Protein AF-A0A2H0BUA4-F1 (afdb_monomer)

Radius of gyration: 14.49 Å; Cα contacts (8 Å, |Δi|>4): 77; chains: 1; bounding box: 46×23×37 Å

Solvent-accessible surface area (backbone atoms only — not comparable to full-atom values): 4467 Å² total; per-residue (Å²): 133,90,78,86,80,80,75,81,68,81,67,81,66,40,30,24,57,42,50,44,51,49,34,52,78,66,73,44,50,66,62,55,47,16,63,73,26,76,36,60,51,68,57,49,54,30,23,54,72,54,74,45,84,78,73,52,70,70,50,43,52,25,44,17,66,68,61,74,48,54,60,63,68,36,45,103

Sequence (76 aa):
MTSKSSKKKYALSKIAKNVQTRREDMELTRDQLSRKAKVNYNTIVKLESGANKNPTAKTLIGLSHVLNCSVEDLLT

InterPro domains:
  IPR001387 Cro/C1-type, helix-turn-helix domain [PF01381] (21-74)
  IPR001387 Cro/C1-type, helix-turn-helix domain [PS50943] (19-74)
  IPR001387 Cro/C1-type, helix-turn-helix domain [SM00530] (18-74)
  IPR001387 Cro/C1-type, helix-turn-helix domain [cd00093] (16-74)
  IPR010982 Lambda repressor-like, DNA-binding domain superfamily [G3DSA:1.10.260.40] (3-76)
  IPR010982 Lambda repressor-like, DNA-binding domain superfamily [SSF47413] (11-75)

pLDDT: mean 87.98, std 17.74, range [40.84, 98.69]

Nearest PDB structures (foldseek):
  1zz7-assembly1_B-2  TM=8.497E-0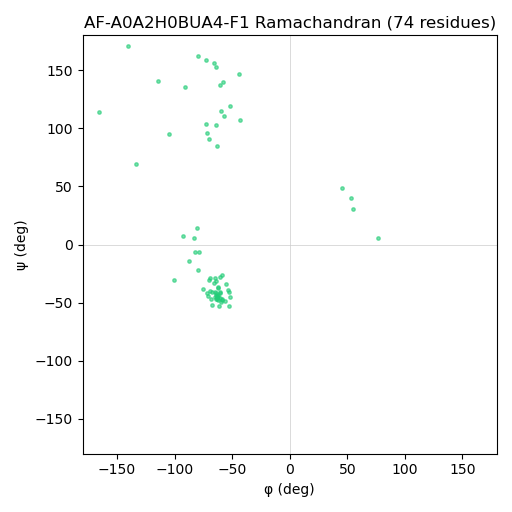1  e=2.333E-04  Streptomyces wedmorensis
  1zz6-assembly1_A-2  TM=8.400E-01  e=2.633E-04  Streptomyces wedmorensis
  2bno-assembly1_A-2  TM=8.281E-01  e=2.333E-04  Streptomyces wedmorensis
  1zz7-assembly1_A-2  TM=8.445E-01  e=3.156E-04  Streptomyces wedmorensis
  1zzb-assembly1_A-2  TM=8.415E-01  e=4.019E-04  Streptomyces wedmorensis

Organism: NCBI:txid1975041

Secondary structure (DSSP, 8-state):
--------------HHHHHHHHHHHTT--HHHHHHHHT--HHHHHHHHTTS-SS--HHHHHHHHHHTTS-HHHHH-

Structure (mmCIF, N/CA/C/O backbone):
data_AF-A0A2H0BUA4-F1
#
_entry.id   AF-A0A2H0BUA4-F1
#
loop_
_atom_site.group_PDB
_atom_site.id
_atom_site.type_symbol
_atom_site.label_atom_id
_atom_site.label_alt_id
_atom_site.label_comp_id
_atom_site.label_asym_id
_atom_site.label_entity_id
_atom_site.label_seq_id
_atom_site.pdbx_PDB_ins_code
_atom_site.Cartn_x
_atom_site.Cartn_y
_atom_site.Cartn_z
_atom_site.occupancy
_atom_site.B_iso_or_equiv
_atom_site.auth_seq_id
_atom_site.auth_comp_id
_atom_site.auth_asym_id
_atom_site.auth_atom_id
_atom_site.pdbx_PDB_model_num
ATOM 1 N N . MET A 1 1 ? -35.529 13.110 26.366 1.00 40.84 1 MET A N 1
ATOM 2 C CA . MET A 1 1 ? -35.492 11.7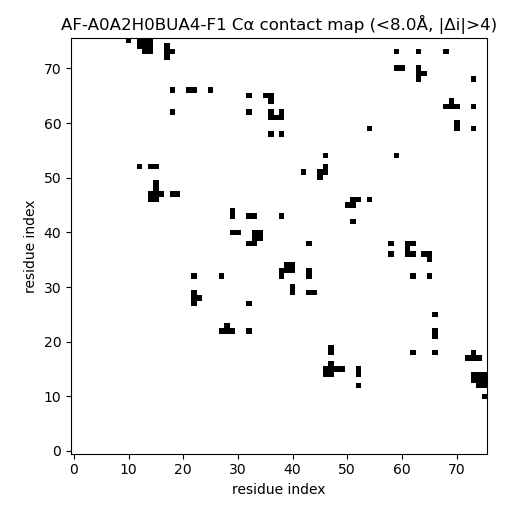89 25.705 1.00 40.84 1 MET A CA 1
ATOM 3 C C . MET A 1 1 ? -34.844 11.970 24.344 1.00 40.84 1 MET A C 1
ATOM 5 O O . MET A 1 1 ? -35.019 13.014 23.732 1.00 40.84 1 MET A O 1
ATOM 9 N N . THR A 1 2 ? -33.986 11.018 23.994 1.00 46.84 2 THR A N 1
ATOM 10 C CA . THR A 1 2 ? -33.067 10.934 22.843 1.00 46.84 2 THR A CA 1
ATOM 11 C C . THR A 1 2 ? -33.716 11.372 21.519 1.00 46.84 2 THR A C 1
ATOM 13 O O . THR A 1 2 ? -34.911 11.189 21.338 1.00 46.84 2 THR A O 1
ATOM 16 N N . SER A 1 3 ? -33.010 11.991 20.566 1.00 43.97 3 SER A N 1
ATOM 17 C CA . SER A 1 3 ? -31.994 11.308 19.752 1.00 43.97 3 SER A CA 1
ATOM 18 C C . SER A 1 3 ? -31.099 12.301 18.994 1.00 43.97 3 SER A C 1
ATOM 20 O O . SER A 1 3 ? -31.546 12.962 18.057 1.00 43.97 3 SER A O 1
ATOM 22 N N . LYS A 1 4 ? -29.801 12.355 19.324 1.00 48.16 4 LYS A N 1
ATOM 23 C CA . LYS A 1 4 ? -28.778 12.850 18.388 1.00 48.16 4 LYS A CA 1
ATOM 24 C C . LYS A 1 4 ? -28.602 11.781 17.309 1.00 48.16 4 LYS A C 1
ATOM 26 O O . LYS A 1 4 ? -27.996 10.744 17.560 1.00 48.16 4 LYS A O 1
ATOM 31 N N . SER A 1 5 ? -29.156 12.022 16.123 1.00 47.75 5 SER A N 1
ATOM 32 C CA . SER A 1 5 ? -28.901 11.199 14.939 1.00 47.75 5 SER A CA 1
ATOM 33 C C . SER A 1 5 ? -27.420 11.321 14.561 1.00 47.75 5 SER A C 1
ATOM 35 O O . SER A 1 5 ? -26.964 12.348 14.054 1.00 47.75 5 SER A O 1
ATOM 37 N N . SER A 1 6 ? -26.650 10.287 14.905 1.00 51.72 6 SER A N 1
ATOM 38 C CA . SER A 1 6 ? -25.225 10.147 14.617 1.00 51.72 6 SER A CA 1
ATOM 39 C C . SER A 1 6 ? -25.027 9.931 13.118 1.00 51.72 6 SER A C 1
ATOM 41 O O . SER A 1 6 ? -25.039 8.808 12.618 1.00 51.72 6 SER A O 1
ATOM 43 N N . LYS A 1 7 ? -24.851 11.019 12.364 1.00 45.19 7 LYS A N 1
ATOM 44 C CA . LYS A 1 7 ? -24.307 10.928 11.008 1.00 45.19 7 LYS A CA 1
ATOM 45 C C . LYS A 1 7 ? -22.820 10.593 11.134 1.00 45.19 7 LYS A C 1
ATOM 47 O O . LYS A 1 7 ? -22.002 11.496 11.306 1.00 45.19 7 LYS A O 1
ATOM 52 N N . LYS A 1 8 ? -22.464 9.305 11.042 1.00 48.34 8 LYS A N 1
ATOM 53 C CA . LYS A 1 8 ? -21.081 8.853 10.809 1.00 48.34 8 LYS A CA 1
ATOM 54 C C . LYS A 1 8 ? -20.666 9.372 9.425 1.00 48.34 8 LYS A C 1
ATOM 56 O O . LYS A 1 8 ? -20.880 8.735 8.402 1.00 48.34 8 LYS A O 1
ATOM 61 N N . LYS A 1 9 ? -20.190 10.617 9.407 1.00 46.22 9 LYS A N 1
ATOM 62 C CA . LYS A 1 9 ? -19.650 11.339 8.255 1.00 46.22 9 LYS A CA 1
ATOM 63 C C . LYS A 1 9 ? -18.497 10.493 7.724 1.00 46.22 9 LYS A C 1
ATOM 65 O O . LYS A 1 9 ? -17.517 10.337 8.444 1.00 46.22 9 LYS A O 1
ATOM 70 N N . TYR A 1 10 ? -18.657 9.895 6.542 1.00 49.81 10 TYR A N 1
ATOM 71 C CA . TYR A 1 10 ? -17.623 9.104 5.872 1.00 49.81 10 TYR A CA 1
ATOM 72 C C . TYR A 1 10 ? -16.290 9.849 5.987 1.00 49.81 10 TYR A C 1
ATOM 74 O O . TYR A 1 10 ? -16.135 10.936 5.424 1.00 49.81 10 TYR A O 1
ATOM 82 N N . ALA A 1 11 ? -15.390 9.337 6.832 1.00 56.00 11 ALA A N 1
ATOM 83 C CA . ALA A 1 11 ? -14.098 9.960 7.059 1.00 56.00 11 ALA A CA 1
ATOM 84 C C . ALA A 1 11 ? -13.384 10.041 5.707 1.00 56.00 11 ALA A C 1
ATOM 86 O O . ALA A 1 11 ? -13.500 9.116 4.902 1.00 56.00 11 ALA A O 1
ATOM 87 N N . LEU A 1 12 ? -12.685 11.148 5.431 1.00 59.19 12 LEU A N 1
ATOM 88 C CA . LEU A 1 12 ? -11.815 11.201 4.257 1.00 59.19 12 LEU A CA 1
ATOM 89 C C . LEU A 1 12 ? -10.905 9.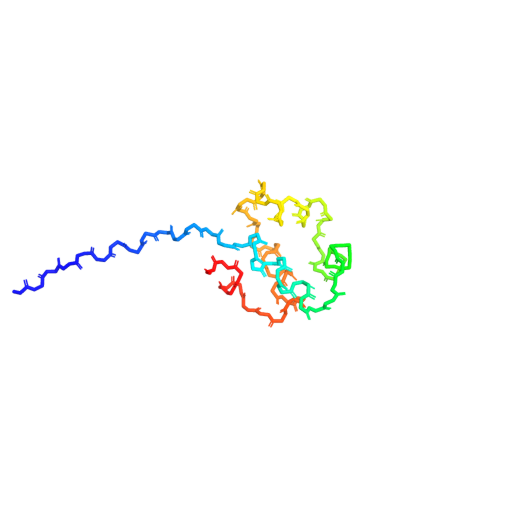970 4.308 1.00 59.19 12 LEU A C 1
ATOM 91 O O . LEU A 1 12 ? -10.174 9.813 5.285 1.00 59.19 12 LEU A O 1
ATOM 95 N N . SER A 1 13 ? -10.987 9.097 3.298 1.00 65.69 13 SER A N 1
ATOM 96 C CA . SER A 1 13 ? -10.247 7.836 3.305 1.00 65.69 13 SER A CA 1
ATOM 97 C C . SER A 1 13 ? -8.755 8.142 3.405 1.00 65.69 13 SER A C 1
ATOM 99 O O . SER A 1 13 ? -8.178 8.726 2.481 1.00 65.69 13 SER A O 1
ATOM 101 N N . LYS A 1 14 ? -8.117 7.738 4.504 1.00 87.38 14 LYS A N 1
ATOM 102 C CA . LYS A 1 14 ? -6.671 7.911 4.714 1.00 87.38 14 LYS A CA 1
ATOM 103 C C . LYS A 1 14 ? -5.841 6.843 4.001 1.00 87.38 14 LYS A C 1
ATOM 105 O O . LYS A 1 14 ? -4.641 6.738 4.227 1.00 87.38 14 LYS A O 1
ATOM 110 N N . ILE A 1 15 ? -6.464 6.105 3.085 1.00 92.62 15 ILE A N 1
ATOM 111 C CA . ILE A 1 15 ? -5.895 4.938 2.420 1.00 92.62 15 ILE A CA 1
ATOM 112 C C . ILE A 1 15 ? -4.544 5.172 1.763 1.00 92.62 15 ILE A C 1
ATOM 114 O O . ILE A 1 15 ? -3.659 4.336 1.906 1.00 92.62 15 ILE A O 1
ATOM 118 N N . ALA A 1 16 ? -4.354 6.317 1.106 1.00 94.62 16 ALA A N 1
ATOM 119 C CA . ALA A 1 16 ? -3.073 6.661 0.498 1.00 94.62 16 ALA A CA 1
ATOM 120 C C . ALA A 1 16 ? -1.939 6.626 1.535 1.00 94.62 16 ALA A C 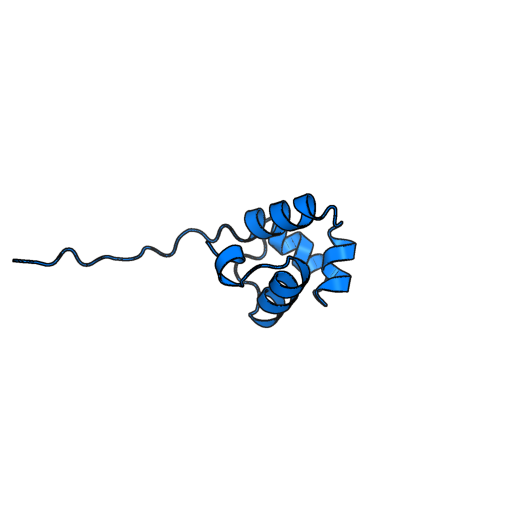1
ATOM 122 O O . ALA A 1 16 ? -0.926 5.960 1.331 1.00 94.62 16 ALA A O 1
ATOM 123 N N . LYS A 1 17 ? -2.163 7.279 2.683 1.00 95.00 17 LYS A N 1
ATOM 124 C CA . LYS A 1 17 ? -1.199 7.352 3.779 1.00 95.00 17 LYS A CA 1
ATOM 125 C C . LYS A 1 17 ? -1.055 6.008 4.489 1.00 95.00 17 LYS A C 1
ATOM 127 O O . LYS A 1 17 ? 0.065 5.581 4.725 1.00 95.00 17 LYS A O 1
ATOM 132 N N . ASN A 1 18 ? -2.158 5.317 4.776 1.00 95.50 18 ASN A N 1
ATOM 133 C CA . ASN A 1 18 ? -2.122 4.035 5.485 1.00 95.50 18 ASN A CA 1
ATOM 134 C C . ASN A 1 18 ? -1.361 2.966 4.688 1.00 95.50 18 ASN A C 1
ATOM 136 O O . ASN A 1 18 ? -0.542 2.247 5.254 1.00 95.50 18 ASN A O 1
ATOM 140 N N . VAL A 1 19 ? -1.596 2.882 3.373 1.00 96.94 19 VAL A N 1
ATOM 141 C CA . VAL A 1 19 ? -0.864 1.961 2.489 1.00 96.94 19 VAL A CA 1
ATOM 142 C C . VAL A 1 19 ? 0.612 2.338 2.424 1.00 96.94 19 VAL A C 1
ATOM 144 O O . VAL A 1 19 ? 1.457 1.457 2.560 1.00 96.94 19 VAL A O 1
ATOM 147 N N . GLN A 1 20 ? 0.924 3.629 2.259 1.00 97.50 20 GLN A N 1
ATOM 148 C CA . GLN A 1 20 ? 2.305 4.098 2.191 1.00 97.50 20 GLN A CA 1
ATOM 149 C C . GLN A 1 20 ? 3.077 3.791 3.480 1.00 97.50 20 GLN A C 1
ATOM 151 O O . GLN A 1 20 ? 4.133 3.169 3.411 1.00 97.50 20 GLN A O 1
ATOM 156 N N . THR A 1 21 ? 2.547 4.195 4.637 1.00 97.12 21 THR A N 1
ATOM 157 C CA . THR A 1 21 ? 3.211 4.013 5.933 1.00 97.12 21 THR A CA 1
ATOM 158 C C . THR A 1 21 ? 3.454 2.536 6.211 1.00 97.12 21 THR A C 1
ATOM 160 O O . THR A 1 21 ? 4.592 2.149 6.430 1.00 97.12 21 THR A O 1
ATOM 163 N N . ARG A 1 22 ? 2.439 1.675 6.060 1.00 97.50 22 ARG A N 1
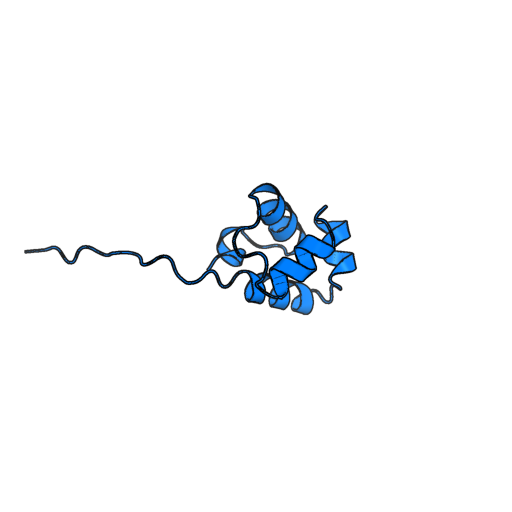ATOM 164 C CA . ARG A 1 22 ? 2.611 0.228 6.273 1.00 97.50 22 ARG A CA 1
ATOM 165 C C . ARG A 1 22 ? 3.613 -0.397 5.304 1.00 97.50 22 ARG A C 1
ATOM 167 O O . ARG A 1 22 ? 4.355 -1.294 5.682 1.00 97.50 22 ARG A O 1
ATOM 174 N N . ARG A 1 23 ? 3.638 0.055 4.044 1.00 98.25 23 ARG A N 1
ATOM 175 C CA . ARG A 1 23 ? 4.626 -0.410 3.063 1.00 98.25 23 ARG A CA 1
ATOM 176 C C . ARG A 1 23 ? 6.047 -0.057 3.512 1.00 98.25 23 ARG A C 1
ATOM 178 O O . ARG A 1 23 ? 6.938 -0.893 3.389 1.00 98.25 23 ARG A O 1
ATOM 185 N N . GLU A 1 24 ? 6.247 1.173 3.975 1.00 98.19 24 GLU A N 1
ATOM 186 C CA . GLU A 1 24 ? 7.541 1.691 4.429 1.00 98.19 24 GLU A CA 1
ATOM 187 C C . GLU A 1 24 ? 7.992 1.031 5.737 1.00 98.19 24 GLU A C 1
ATOM 189 O O . GLU A 1 24 ? 9.148 0.631 5.820 1.00 98.19 24 GLU A O 1
ATOM 194 N N . ASP A 1 25 ? 7.078 0.789 6.680 1.00 98.00 25 ASP A N 1
ATOM 195 C CA . ASP A 1 25 ? 7.343 0.046 7.923 1.00 98.00 25 ASP A CA 1
ATOM 196 C C . ASP A 1 25 ? 7.804 -1.399 7.657 1.00 98.00 25 ASP A C 1
ATOM 198 O O . ASP A 1 25 ? 8.527 -1.993 8.451 1.00 98.00 25 ASP A O 1
ATOM 202 N N . MET A 1 26 ? 7.387 -1.975 6.526 1.00 97.38 26 MET A N 1
ATOM 203 C CA . MET A 1 26 ? 7.814 -3.298 6.059 1.00 97.38 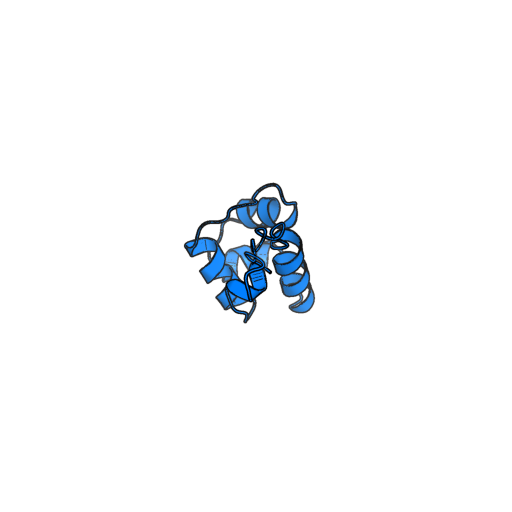26 MET A CA 1
ATOM 204 C C . MET A 1 26 ? 9.019 -3.252 5.106 1.00 97.38 26 MET A C 1
ATOM 206 O O . MET A 1 26 ? 9.343 -4.269 4.491 1.00 97.38 26 MET A O 1
ATOM 210 N N . GLU A 1 27 ? 9.631 -2.079 4.924 1.00 98.19 27 GLU A N 1
ATOM 211 C CA . GLU A 1 27 ? 10.777 -1.840 4.036 1.00 98.19 27 GLU A CA 1
ATOM 212 C C . GLU A 1 27 ? 10.537 -2.281 2.580 1.00 98.19 27 GLU A C 1
ATOM 214 O O . GLU A 1 27 ? 11.450 -2.669 1.848 1.00 98.19 27 GLU A O 1
ATOM 219 N N . LEU A 1 28 ? 9.282 -2.226 2.123 1.00 98.31 28 LEU A N 1
ATOM 220 C CA . LEU A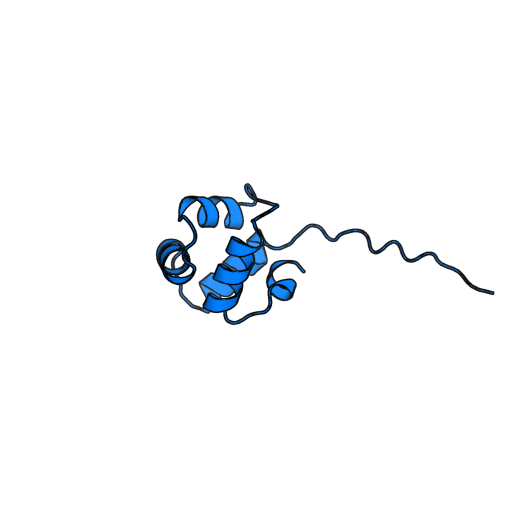 1 28 ? 8.917 -2.620 0.767 1.00 98.31 28 LEU A CA 1
ATOM 221 C C . LEU A 1 28 ? 8.987 -1.428 -0.188 1.00 98.31 28 LEU A C 1
ATOM 223 O O . LEU A 1 28 ? 8.434 -0.355 0.054 1.00 98.31 28 LEU A O 1
ATOM 227 N N . THR A 1 29 ? 9.562 -1.633 -1.367 1.00 98.56 29 THR A N 1
ATOM 228 C CA . THR A 1 29 ? 9.372 -0.706 -2.486 1.00 98.56 29 THR A CA 1
ATOM 229 C C . THR A 1 29 ? 7.956 -0.840 -3.057 1.00 98.56 29 THR A C 1
ATOM 231 O O . THR A 1 29 ? 7.294 -1.873 -2.915 1.00 98.56 29 THR A O 1
ATOM 234 N N . ARG A 1 30 ? 7.470 0.188 -3.767 1.00 98.44 30 ARG A N 1
ATOM 235 C CA . ARG A 1 30 ? 6.172 0.129 -4.479 1.00 98.44 30 ARG A CA 1
ATOM 236 C C . ARG A 1 30 ? 6.094 -1.042 -5.458 1.00 98.44 30 ARG A C 1
ATOM 238 O O . ARG A 1 30 ? 5.040 -1.641 -5.644 1.00 98.44 30 ARG A O 1
ATOM 245 N N . ASP A 1 31 ? 7.227 -1.364 -6.065 1.00 98.50 31 ASP A N 1
ATOM 246 C CA . ASP A 1 31 ? 7.382 -2.450 -7.022 1.00 98.50 31 ASP A CA 1
ATOM 247 C C . ASP A 1 31 ? 7.324 -3.829 -6.342 1.00 98.50 31 ASP A C 1
ATOM 249 O O . ASP A 1 31 ? 6.616 -4.731 -6.795 1.00 98.50 31 ASP A O 1
ATOM 253 N N . GLN A 1 32 ? 7.960 -3.976 -5.175 1.00 98.69 32 GLN A N 1
ATOM 254 C CA . GLN A 1 32 ? 7.816 -5.176 -4.348 1.00 98.69 32 GLN A CA 1
ATOM 255 C C . GLN A 1 32 ? 6.375 -5.361 -3.856 1.00 98.69 32 GLN A C 1
ATOM 257 O O . GLN A 1 32 ? 5.845 -6.468 -3.957 1.00 98.69 32 GLN A O 1
ATOM 262 N N . LEU A 1 33 ? 5.721 -4.297 -3.374 1.00 98.62 33 LEU A N 1
ATOM 263 C CA . LEU A 1 33 ? 4.318 -4.352 -2.954 1.00 98.62 33 LEU A CA 1
ATOM 264 C C . LEU A 1 33 ? 3.402 -4.746 -4.120 1.00 98.62 33 LEU A C 1
ATOM 266 O O . LEU A 1 33 ? 2.577 -5.641 -3.966 1.00 98.62 33 LEU A O 1
ATOM 270 N N . SER A 1 34 ? 3.585 -4.137 -5.295 1.00 98.62 34 SER A N 1
ATOM 271 C CA . SER A 1 34 ? 2.844 -4.461 -6.520 1.00 98.62 34 SER A CA 1
ATOM 272 C C . SER A 1 34 ? 2.901 -5.955 -6.845 1.00 98.62 34 SER A C 1
ATOM 274 O O . SER A 1 34 ? 1.858 -6.602 -6.986 1.00 98.62 34 SER A O 1
ATOM 276 N N . ARG A 1 35 ? 4.114 -6.521 -6.900 1.00 98.50 35 ARG A N 1
ATOM 277 C CA . ARG A 1 35 ? 4.319 -7.939 -7.217 1.00 98.50 35 ARG A CA 1
ATOM 278 C C . ARG A 1 35 ? 3.709 -8.859 -6.166 1.00 98.50 35 ARG A C 1
ATOM 280 O O . ARG A 1 35 ? 2.989 -9.788 -6.526 1.00 98.50 35 ARG A O 1
ATOM 287 N N . LYS A 1 36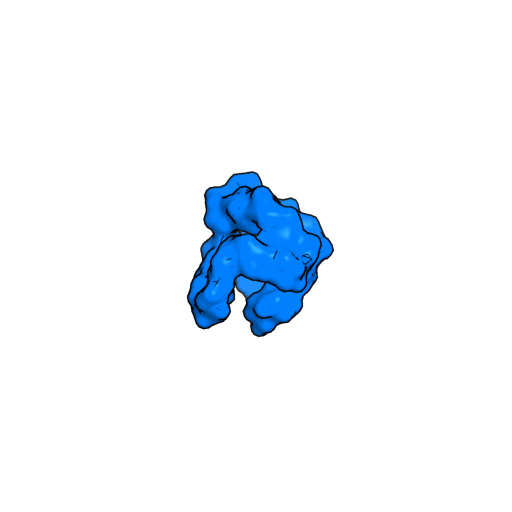 ? 3.946 -8.585 -4.879 1.00 98.38 36 LYS A N 1
ATOM 288 C CA . LYS A 1 36 ? 3.423 -9.402 -3.772 1.00 98.38 36 LYS A CA 1
ATOM 289 C C . LYS A 1 36 ? 1.892 -9.356 -3.697 1.00 98.38 36 LYS A C 1
ATOM 291 O O . LYS A 1 36 ? 1.261 -10.391 -3.513 1.00 98.38 36 LYS A O 1
ATOM 296 N N . ALA A 1 37 ? 1.293 -8.180 -3.895 1.00 97.94 37 ALA A N 1
ATOM 297 C CA . ALA A 1 37 ? -0.152 -7.971 -3.777 1.00 97.94 37 ALA A CA 1
ATOM 298 C C . ALA A 1 37 ? -0.928 -8.369 -5.043 1.00 97.94 37 ALA A C 1
ATOM 300 O O . ALA A 1 37 ? -2.158 -8.338 -5.043 1.00 97.94 37 ALA A O 1
ATOM 301 N N . LYS A 1 38 ? -0.230 -8.717 -6.136 1.00 98.06 38 LYS A N 1
ATOM 302 C CA . LYS A 1 38 ? -0.816 -8.929 -7.473 1.00 98.06 38 LYS A CA 1
ATOM 303 C C . LYS A 1 38 ? -1.647 -7.720 -7.934 1.00 98.06 38 LYS A C 1
ATOM 305 O O . LYS A 1 38 ? -2.714 -7.863 -8.532 1.00 98.06 38 LYS A O 1
ATOM 310 N N . VAL A 1 39 ? -1.144 -6.520 -7.646 1.00 97.62 39 VAL A N 1
ATOM 311 C CA . VAL A 1 39 ? -1.739 -5.228 -8.016 1.00 97.62 39 VAL A CA 1
ATOM 312 C C . VAL A 1 39 ? -0.811 -4.535 -9.001 1.00 97.62 39 VAL A C 1
ATOM 314 O O . VAL A 1 39 ? 0.401 -4.582 -8.835 1.00 97.62 39 VAL A O 1
ATOM 317 N N . ASN A 1 40 ? -1.352 -3.867 -10.020 1.00 97.69 40 ASN A N 1
ATOM 318 C CA . ASN A 1 40 ? -0.532 -3.152 -10.998 1.00 97.69 40 ASN A CA 1
ATOM 319 C C . ASN A 1 40 ? 0.301 -2.046 -10.315 1.00 97.69 40 ASN A C 1
ATOM 321 O O . ASN A 1 40 ? -0.220 -1.300 -9.486 1.00 97.69 40 ASN A O 1
ATOM 325 N N . TYR A 1 41 ? 1.573 -1.907 -10.691 1.00 98.25 41 TYR A N 1
ATOM 326 C CA . TYR A 1 41 ? 2.477 -0.889 -10.149 1.00 98.25 41 TYR A CA 1
ATOM 327 C C . TYR A 1 41 ? 1.892 0.530 -10.219 1.00 98.25 41 TYR A C 1
ATOM 329 O O . TYR A 1 41 ? 1.880 1.252 -9.222 1.00 98.25 41 TYR A O 1
ATOM 337 N N . ASN A 1 42 ? 1.301 0.909 -11.355 1.00 97.75 42 ASN A N 1
ATOM 338 C CA . ASN A 1 42 ? 0.672 2.219 -11.531 1.00 97.75 42 ASN A CA 1
ATOM 339 C C . ASN A 1 42 ? -0.537 2.407 -10.609 1.00 97.75 42 ASN A C 1
ATOM 341 O O . ASN A 1 42 ? -0.841 3.532 -10.218 1.00 97.75 42 ASN A O 1
ATOM 345 N N . THR A 1 43 ? -1.226 1.324 -10.239 1.00 97.19 43 THR A N 1
ATOM 346 C CA . THR A 1 43 ? -2.293 1.378 -9.235 1.00 97.19 43 THR A CA 1
ATOM 347 C C . THR A 1 43 ? -1.725 1.703 -7.860 1.00 97.19 43 THR A C 1
ATOM 349 O O . THR A 1 43 ? -2.314 2.538 -7.183 1.00 97.19 43 THR A O 1
ATOM 352 N N . ILE A 1 44 ? -0.580 1.128 -7.472 1.00 98.12 44 ILE A N 1
ATOM 353 C CA . ILE A 1 44 ? 0.109 1.465 -6.213 1.00 98.12 44 ILE A CA 1
ATOM 354 C C . ILE A 1 44 ? 0.550 2.932 -6.214 1.00 98.12 44 ILE A C 1
ATOM 356 O O . ILE A 1 44 ? 0.244 3.664 -5.278 1.00 98.12 44 ILE A O 1
ATOM 360 N N . VAL A 1 45 ? 1.186 3.397 -7.296 1.00 97.69 45 VAL A N 1
ATOM 361 C CA . VAL A 1 45 ? 1.616 4.802 -7.437 1.00 97.69 45 VAL A CA 1
ATOM 362 C C . VAL A 1 45 ? 0.430 5.764 -7.328 1.00 97.69 45 VAL A C 1
ATOM 364 O O . VAL A 1 45 ? 0.481 6.737 -6.574 1.00 97.69 45 VAL A O 1
ATOM 367 N N . LYS A 1 46 ? -0.666 5.498 -8.050 1.00 95.81 46 LYS A N 1
ATOM 368 C CA . LYS A 1 46 ? -1.879 6.330 -7.994 1.00 95.81 46 LYS A CA 1
ATOM 369 C C . LYS A 1 46 ? -2.558 6.270 -6.626 1.00 95.81 46 LYS A C 1
ATOM 371 O O . LYS A 1 46 ? -3.142 7.262 -6.206 1.00 95.81 46 LYS A O 1
ATOM 376 N N . LEU A 1 47 ? -2.501 5.130 -5.941 1.00 95.25 47 LEU A N 1
ATOM 377 C CA . LEU A 1 47 ? -3.072 4.966 -4.608 1.00 95.25 47 LEU A CA 1
ATOM 378 C C . LEU A 1 47 ? -2.304 5.798 -3.576 1.00 95.25 47 LEU A C 1
ATOM 380 O O . LEU A 1 47 ? -2.914 6.611 -2.894 1.00 95.25 47 LEU A O 1
ATOM 384 N N . GLU A 1 48 ? -0.976 5.671 -3.519 1.00 95.31 48 GLU A N 1
ATOM 385 C CA . GLU A 1 48 ? -0.141 6.400 -2.549 1.00 95.31 48 GLU A CA 1
ATOM 386 C C . GLU A 1 48 ? -0.067 7.907 -2.822 1.00 95.31 48 GLU A C 1
ATOM 388 O O . GLU A 1 48 ? 0.056 8.696 -1.893 1.00 95.31 48 GLU A O 1
ATOM 393 N N . SER A 1 49 ? -0.204 8.332 -4.081 1.00 94.62 49 SER A N 1
ATOM 394 C CA . SER A 1 49 ? -0.327 9.759 -4.429 1.00 94.62 49 SER A CA 1
ATOM 395 C C . SER A 1 49 ? -1.728 10.337 -4.183 1.00 94.62 49 SER A C 1
ATOM 397 O O . SER A 1 49 ? -1.933 11.537 -4.348 1.00 94.62 49 SER A O 1
ATOM 399 N N . GLY A 1 50 ? -2.715 9.508 -3.823 1.00 90.69 50 GLY A N 1
ATOM 400 C CA . GLY A 1 50 ? -4.103 9.934 -3.614 1.00 90.69 50 GLY A CA 1
ATOM 401 C C . GLY A 1 50 ? -4.907 10.181 -4.898 1.00 90.69 50 GLY A C 1
ATOM 402 O O . GLY A 1 50 ? -6.062 10.611 -4.822 1.00 90.69 50 GLY A O 1
ATOM 403 N N . ALA A 1 51 ? -4.342 9.887 -6.074 1.00 91.25 51 ALA A N 1
ATOM 404 C CA . ALA A 1 51 ? -5.041 9.948 -7.358 1.00 91.25 51 ALA A CA 1
ATOM 405 C C . ALA A 1 51 ? -6.098 8.835 -7.503 1.00 91.25 51 ALA A C 1
ATOM 407 O O . ALA A 1 51 ? -7.125 9.032 -8.148 1.00 91.25 51 ALA A O 1
ATOM 408 N N . ASN A 1 52 ? -5.875 7.672 -6.882 1.00 89.62 52 ASN A N 1
ATOM 409 C CA . ASN A 1 52 ? -6.848 6.587 -6.787 1.00 89.62 52 ASN A CA 1
ATOM 410 C C . ASN A 1 52 ? -7.452 6.532 -5.377 1.00 89.62 52 ASN A C 1
ATOM 412 O O . ASN A 1 52 ? -6.887 5.915 -4.480 1.00 89.62 52 ASN A O 1
ATOM 416 N N . LYS A 1 53 ? -8.613 7.168 -5.193 1.00 85.69 53 LYS A N 1
ATOM 417 C CA . LYS A 1 53 ? -9.316 7.240 -3.897 1.00 85.69 53 LYS A CA 1
ATOM 418 C C . LYS A 1 53 ? -10.262 6.064 -3.640 1.00 85.69 53 LYS A C 1
ATOM 420 O O . LYS A 1 53 ? -10.718 5.895 -2.517 1.00 85.69 53 LYS A O 1
ATOM 425 N N . ASN A 1 54 ? -10.578 5.281 -4.671 1.00 89.38 54 ASN A N 1
ATOM 426 C CA . ASN A 1 54 ? -11.557 4.200 -4.598 1.00 89.38 54 ASN A CA 1
ATOM 427 C C . ASN A 1 54 ? -11.004 2.921 -5.252 1.00 89.38 54 ASN A C 1
ATOM 429 O O . ASN A 1 54 ? -11.433 2.548 -6.349 1.00 89.38 54 ASN A O 1
ATOM 433 N N . PRO A 1 55 ? -9.999 2.271 -4.637 1.00 92.25 55 PRO A N 1
ATOM 434 C CA . PRO A 1 55 ? -9.476 1.010 -5.143 1.00 92.25 55 PRO A CA 1
ATOM 435 C C . PRO A 1 55 ? -10.541 -0.091 -5.096 1.00 92.25 55 PRO A C 1
ATOM 437 O O . PRO A 1 55 ? -11.442 -0.090 -4.263 1.00 92.25 55 PRO A O 1
ATOM 440 N N . THR A 1 56 ? -10.412 -1.075 -5.986 1.00 95.38 56 THR A N 1
ATOM 441 C CA . THR A 1 56 ? -11.327 -2.224 -6.003 1.00 95.38 56 THR A CA 1
ATOM 442 C C . THR A 1 56 ? -11.181 -3.071 -4.737 1.00 95.38 56 THR A C 1
ATOM 444 O O . THR A 1 56 ? -10.099 -3.133 -4.149 1.00 95.38 56 THR A O 1
ATOM 447 N N . ALA A 1 57 ? -12.226 -3.821 -4.374 1.00 95.75 57 ALA A N 1
ATOM 448 C CA . ALA A 1 57 ? -12.154 -4.792 -3.278 1.00 95.75 57 ALA A CA 1
ATOM 449 C C . ALA A 1 57 ? -10.991 -5.787 -3.459 1.00 95.75 57 ALA A C 1
ATOM 451 O O . ALA A 1 57 ? -10.262 -6.073 -2.516 1.00 95.75 57 ALA A O 1
ATOM 452 N N . LYS A 1 58 ? -10.743 -6.241 -4.696 1.00 97.25 58 LYS A N 1
ATOM 453 C CA . LYS A 1 58 ? -9.610 -7.120 -5.022 1.00 97.25 58 LYS A CA 1
ATOM 454 C C . LYS A 1 58 ? -8.260 -6.469 -4.704 1.00 97.25 58 LYS A C 1
ATOM 456 O O . LYS A 1 58 ? -7.374 -7.132 -4.175 1.00 97.25 58 LYS A O 1
ATOM 461 N N . THR A 1 59 ? -8.105 -5.182 -5.014 1.00 97.44 59 THR A N 1
ATOM 462 C CA . THR A 1 59 ? -6.902 -4.409 -4.673 1.00 97.44 59 THR A CA 1
ATOM 463 C C . THR A 1 59 ? -6.731 -4.308 -3.162 1.00 97.44 59 THR A C 1
ATOM 465 O O . THR A 1 59 ? -5.641 -4.568 -2.668 1.00 97.44 59 THR A O 1
ATOM 468 N N . LEU A 1 60 ? -7.801 -3.978 -2.435 1.00 97.00 60 LEU A N 1
ATOM 469 C CA . LEU A 1 60 ? -7.776 -3.873 -0.976 1.00 97.00 60 LEU A CA 1
ATOM 470 C C . LEU A 1 60 ? -7.362 -5.190 -0.313 1.00 97.00 60 LEU A C 1
ATOM 472 O O . LEU A 1 60 ? -6.468 -5.180 0.523 1.00 97.00 60 LEU A O 1
ATOM 476 N N . ILE A 1 61 ? -7.943 -6.314 -0.739 1.00 97.88 61 ILE A N 1
ATOM 477 C CA . ILE A 1 61 ? -7.615 -7.652 -0.220 1.00 97.88 61 ILE A CA 1
ATOM 478 C C . ILE A 1 61 ? -6.154 -8.021 -0.522 1.00 97.88 61 ILE A C 1
ATOM 480 O O . ILE A 1 61 ? -5.436 -8.509 0.347 1.00 97.88 61 ILE A O 1
ATOM 484 N N . GLY A 1 62 ? -5.684 -7.768 -1.749 1.00 98.12 62 GLY A N 1
ATOM 485 C CA . GLY A 1 62 ? -4.293 -8.042 -2.120 1.00 98.12 62 GLY A CA 1
ATOM 486 C C . GLY A 1 62 ? -3.296 -7.246 -1.276 1.00 98.12 62 GLY A C 1
ATOM 487 O O . GLY A 1 62 ? -2.282 -7.786 -0.839 1.00 98.12 62 GLY A O 1
ATOM 488 N N . LEU A 1 63 ? -3.601 -5.973 -1.011 1.00 98.06 63 LEU A N 1
ATOM 489 C CA . LEU A 1 63 ? -2.786 -5.116 -0.153 1.00 98.06 63 LEU A CA 1
ATOM 490 C C . LEU A 1 63 ? -2.829 -5.564 1.304 1.00 98.06 63 LEU A C 1
ATOM 492 O O . LEU A 1 63 ? -1.776 -5.682 1.922 1.00 98.06 63 LEU A O 1
ATOM 496 N N . SER A 1 64 ? -4.015 -5.844 1.842 1.00 97.81 64 SER A N 1
ATOM 497 C CA . SER A 1 64 ? -4.190 -6.202 3.251 1.00 97.81 64 SER A CA 1
ATOM 498 C C . SER A 1 64 ? -3.452 -7.500 3.600 1.00 97.81 64 SER A C 1
ATOM 500 O O . SER A 1 64 ? -2.818 -7.582 4.648 1.00 97.81 64 SER A O 1
ATOM 502 N N . HIS A 1 65 ? -3.430 -8.474 2.680 1.00 98.19 65 HIS A N 1
ATOM 503 C CA . HIS A 1 65 ? -2.656 -9.709 2.835 1.00 98.19 65 HIS A CA 1
ATOM 504 C C . HIS A 1 65 ? -1.142 -9.471 2.897 1.00 98.19 65 HIS A C 1
ATOM 506 O O . HIS A 1 65 ? -0.461 -10.080 3.716 1.00 98.19 65 HIS A O 1
ATOM 512 N N . VAL A 1 66 ? -0.594 -8.603 2.040 1.00 98.25 66 VAL A N 1
ATOM 513 C CA . VAL A 1 66 ? 0.855 -8.328 2.031 1.00 98.25 66 VAL A CA 1
ATOM 514 C C . VAL A 1 66 ? 1.263 -7.454 3.204 1.00 98.25 66 VAL A C 1
ATOM 516 O O . VAL A 1 66 ? 2.322 -7.675 3.778 1.00 98.25 66 VAL A O 1
ATOM 519 N N . LEU A 1 67 ? 0.426 -6.477 3.553 1.00 97.75 67 LEU A N 1
ATOM 520 C CA . LEU A 1 67 ? 0.670 -5.514 4.625 1.00 97.75 67 LEU A CA 1
ATOM 521 C C . LEU A 1 67 ? 0.294 -6.050 6.015 1.00 97.75 67 LEU A C 1
ATOM 523 O O . LEU A 1 67 ? 0.310 -5.287 6.979 1.00 97.75 67 LEU A O 1
ATOM 527 N N . ASN A 1 68 ? -0.083 -7.331 6.104 1.00 96.94 68 ASN A N 1
ATOM 528 C CA . ASN A 1 68 ? -0.489 -8.024 7.326 1.00 96.94 68 ASN A CA 1
ATOM 529 C C . ASN A 1 68 ? -1.469 -7.204 8.190 1.00 96.94 68 ASN A C 1
ATOM 531 O O . ASN A 1 68 ? -1.261 -7.001 9.386 1.00 96.9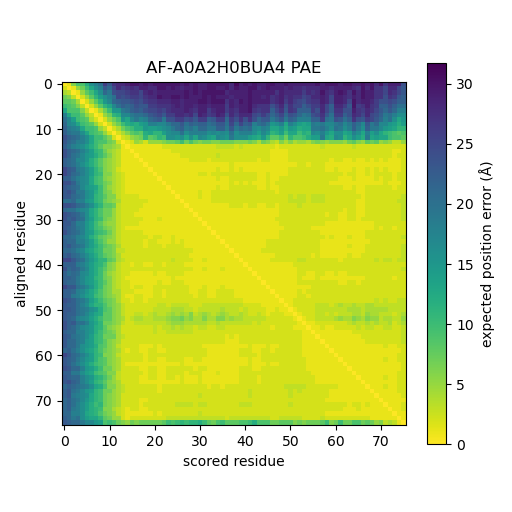4 68 ASN A O 1
ATOM 535 N N . CYS A 1 69 ? -2.517 -6.674 7.559 1.00 96.44 69 CYS A N 1
ATOM 536 C CA . CYS A 1 69 ? -3.536 -5.853 8.212 1.00 96.44 69 CYS A CA 1
ATOM 537 C C . CYS A 1 69 ? -4.934 -6.184 7.682 1.00 96.44 69 CYS A C 1
ATOM 539 O O . CYS A 1 69 ? -5.087 -6.928 6.711 1.00 96.44 69 CYS A O 1
ATOM 541 N N . SER A 1 70 ? -5.969 -5.642 8.320 1.00 96.75 70 SER A N 1
ATOM 542 C CA . SER A 1 70 ? -7.336 -5.753 7.818 1.00 96.75 70 SER A CA 1
ATOM 543 C C . SER A 1 70 ? -7.599 -4.748 6.689 1.00 96.75 70 SER A C 1
ATOM 545 O O . SER A 1 70 ? -6.894 -3.755 6.521 1.00 96.75 70 SER A O 1
ATOM 547 N N . VAL A 1 71 ? -8.656 -4.975 5.904 1.00 94.75 71 VAL A N 1
ATOM 548 C CA . VAL A 1 71 ? -9.107 -3.978 4.917 1.00 94.75 71 VAL A CA 1
ATOM 549 C C . VAL A 1 71 ? -9.590 -2.695 5.607 1.00 94.75 71 VAL A C 1
ATOM 551 O O . VAL A 1 71 ? -9.423 -1.612 5.052 1.00 94.75 71 VAL A O 1
ATOM 554 N N . GLU A 1 72 ? -10.145 -2.792 6.818 1.00 92.38 72 GLU A N 1
ATOM 555 C CA . GLU A 1 72 ? -10.578 -1.627 7.599 1.00 92.38 72 GLU A CA 1
ATOM 556 C C . GLU A 1 72 ? -9.391 -0.736 7.982 1.00 92.38 72 GLU A C 1
ATOM 558 O O . GLU A 1 72 ? -9.458 0.474 7.776 1.00 92.38 72 GLU A O 1
ATOM 563 N N . ASP A 1 73 ? -8.265 -1.335 8.383 1.00 92.94 73 ASP A N 1
ATOM 564 C CA . ASP A 1 73 ? -7.020 -0.617 8.690 1.00 92.94 73 ASP A CA 1
ATOM 565 C C . ASP A 1 73 ? -6.476 0.195 7.506 1.00 92.94 73 ASP A C 1
ATOM 567 O O . ASP A 1 73 ? -5.741 1.171 7.680 1.00 92.94 73 ASP A O 1
ATOM 571 N N . LEU A 1 74 ? -6.800 -0.215 6.278 1.00 93.38 74 LEU A N 1
ATOM 572 C CA . LEU A 1 74 ? -6.443 0.538 5.080 1.00 93.38 74 LEU A CA 1
ATOM 573 C C . LEU A 1 74 ? -7.390 1.716 4.837 1.00 93.38 74 LEU A C 1
ATOM 575 O O . LEU A 1 74 ? -7.015 2.642 4.130 1.00 93.38 74 LEU A O 1
ATOM 579 N N . LEU A 1 75 ? -8.604 1.709 5.381 1.00 90.06 75 LEU A N 1
ATOM 580 C CA . LEU A 1 75 ? -9.640 2.697 5.073 1.00 90.06 75 LEU A CA 1
ATOM 581 C C . LEU A 1 75 ? -9.776 3.802 6.133 1.00 90.06 75 LEU A C 1
ATOM 583 O O . LEU A 1 75 ? -10.141 4.926 5.769 1.00 90.06 75 LEU A O 1
ATOM 587 N N . THR A 1 76 ? -9.490 3.505 7.405 1.00 83.00 76 THR A N 1
ATOM 588 C CA . THR A 1 76 ? -9.682 4.402 8.568 1.00 83.00 76 THR A CA 1
ATOM 589 C C . THR A 1 76 ? -8.433 5.182 8.962 1.00 83.00 76 THR A C 1
ATOM 591 O O . THR A 1 76 ? -8.540 6.409 9.208 1.00 83.00 76 THR A O 1
#

Mean predicted aligned error: 6.76 Å

Foldseek 3Di:
DDDDPDPPPQPQFCLLVLLVVLCVVVVHDLVRLCVQLVHDSVVNVCSNVVVCRDDDPSSLVSSCVVSVHHSVSSGD